Protein AF-A0AAV0PRS9-F1 (afdb_monomer)

Foldseek 3Di:
DQQLLVPDPPGDDAFADADDDDDPVVCVVVVPDDDDPVHHHDDPVCVVVDLDDPDDPVCVVVVDDQDFCACVVPCLQVDPPDDADDHSRAQDGDCDVVPDDRDPSSVVRNSSSSNRVNVVSVVVVVD

Secondary structure (DSSP, 8-state):
--HHHHTSTT------BPPP-S-HHHHHHTTPPPPPTTSPB--GGGGGS-S--SS-GGGGGGTPPP---TTTTGGGGG--SS----BTTB-----TTTTPPPPHHHHHHHHHHHHHHHHHHHHHTT-

InterPro domains:
  IPR029039 Flavoprotein-like superfamily [G3DSA:3.40.50.360] (1-54)
  IPR029039 Flavoprotein-like superfamily [G3DSA:3.40.50.360] (55-125)
  IPR029039 Flavoprotein-like superfamily [SSF52218] (6-124)

Mean predicted aligned error: 3.73 Å

Sequence (127 aa):
MKTGVDGVEGVEALLYRVPETLASEVLEQMKAPPKDPSIPEITAAELVGADGWTAITQLAHHGMLFVPVGYTFGAGMFKMDSIRGGSPYGAGVFAGDGSRQPSETELALAEHQGKYMATIVKRLAHA

pLDDT: mean 92.92, std 5.8, range [50.5, 97.94]

Solvent-accessible surface area (backbone atoms only — not comparable to full-atom values): 8159 Å² total; per-residue (Å²): 142,54,67,19,28,62,70,35,89,98,50,87,76,83,75,67,38,72,75,83,85,72,55,68,72,57,39,59,75,69,64,57,77,85,78,68,83,88,47,49,74,55,55,82,79,60,62,74,78,55,98,73,74,98,63,72,74,71,45,41,82,75,73,45,87,79,79,55,42,47,70,75,68,48,72,71,74,71,64,78,91,62,95,71,35,53,54,47,72,30,59,34,67,59,44,82,92,69,80,50,68,77,48,71,69,30,51,51,40,40,31,52,36,32,32,52,45,44,56,51,46,59,63,58,76,75,110

Structure (mmCIF, N/CA/C/O backbone):
data_AF-A0AAV0PRS9-F1
#
_entry.id   AF-A0AAV0PRS9-F1
#
loop_
_atom_site.group_PDB
_atom_site.id
_atom_site.type_symbol
_atom_site.label_atom_id
_atom_site.label_alt_id
_atom_site.label_comp_id
_atom_site.label_asym_id
_atom_site.label_entity_id
_atom_site.label_seq_id
_atom_site.pdbx_PDB_ins_code
_atom_site.Cartn_x
_atom_site.Cartn_y
_atom_site.Cartn_z
_atom_site.occupancy
_atom_site.B_iso_or_equiv
_atom_site.auth_seq_id
_atom_site.auth_comp_id
_atom_site.auth_asym_id
_atom_site.auth_atom_id
_atom_site.pdbx_PDB_model_num
ATOM 1 N N . MET A 1 1 ? -5.481 8.220 -6.622 1.00 69.19 1 MET A N 1
ATOM 2 C CA . MET A 1 1 ? -5.029 7.296 -5.554 1.00 69.19 1 MET A CA 1
ATOM 3 C C . MET A 1 1 ? -5.429 5.829 -5.773 1.00 69.19 1 MET A C 1
ATOM 5 O O . MET A 1 1 ? -4.863 4.987 -5.098 1.00 69.19 1 MET A O 1
ATOM 9 N N . LYS A 1 2 ? -6.313 5.484 -6.728 1.00 88.25 2 LYS A N 1
ATOM 10 C CA . LYS A 1 2 ? -6.761 4.094 -6.974 1.00 88.25 2 LYS A CA 1
ATOM 11 C C . LYS A 1 2 ? -6.558 3.607 -8.421 1.00 88.25 2 LYS A C 1
ATOM 13 O O . LYS A 1 2 ? -7.019 2.534 -8.787 1.00 88.25 2 LYS A O 1
ATOM 18 N N . THR A 1 3 ? -5.829 4.383 -9.227 1.00 93.12 3 THR A N 1
ATOM 19 C CA . THR A 1 3 ? -5.746 4.268 -10.694 1.00 93.12 3 THR A CA 1
ATOM 20 C C . THR A 1 3 ? -5.466 2.850 -11.196 1.00 93.12 3 THR A C 1
ATOM 22 O O . THR A 1 3 ? -6.094 2.407 -12.150 1.00 93.12 3 THR A O 1
ATOM 25 N N . GLY A 1 4 ? -4.570 2.113 -10.532 1.00 94.75 4 GLY A N 1
ATOM 26 C CA . GLY A 1 4 ? -4.225 0.751 -10.937 1.00 94.75 4 GLY A CA 1
ATOM 27 C C . GLY A 1 4 ? -5.399 -0.224 -10.842 1.00 94.75 4 GLY A C 1
ATOM 28 O O . GLY A 1 4 ? -5.657 -0.967 -11.786 1.00 94.75 4 GLY A O 1
ATOM 29 N N . VAL A 1 5 ? -6.119 -0.207 -9.716 1.00 95.75 5 VAL A N 1
ATOM 30 C CA . VAL A 1 5 ? -7.264 -1.102 -9.485 1.00 95.75 5 VAL A CA 1
ATOM 31 C C . VAL A 1 5 ? -8.471 -0.655 -10.302 1.00 95.75 5 VAL A C 1
ATOM 33 O O . VAL A 1 5 ? -9.068 -1.484 -10.981 1.00 95.75 5 VAL A O 1
ATOM 36 N N . ASP A 1 6 ? -8.765 0.650 -10.314 1.00 95.06 6 ASP A N 1
ATOM 37 C CA . ASP A 1 6 ? -9.879 1.229 -11.084 1.00 95.06 6 ASP A CA 1
ATOM 38 C C . ASP A 1 6 ? -9.731 0.977 -12.602 1.00 95.06 6 ASP A C 1
ATOM 40 O O . ASP A 1 6 ? -10.703 1.033 -13.351 1.00 95.06 6 ASP A O 1
ATOM 44 N N . GLY A 1 7 ? -8.516 0.669 -13.073 1.00 94.69 7 GLY A N 1
ATOM 45 C CA . GLY A 1 7 ? -8.238 0.268 -14.452 1.00 94.69 7 GLY A CA 1
ATOM 46 C C . GLY A 1 7 ? -8.620 -1.178 -14.804 1.00 94.69 7 GLY A C 1
ATOM 47 O O . GLY A 1 7 ? -8.386 -1.597 -15.942 1.00 94.69 7 GLY A O 1
ATOM 48 N N . VAL A 1 8 ? -9.158 -1.963 -13.863 1.00 96.56 8 VAL A N 1
ATOM 49 C CA . VAL A 1 8 ? -9.626 -3.338 -14.089 1.00 96.56 8 VAL A CA 1
ATOM 50 C C . VAL A 1 8 ? -11.150 -3.378 -14.045 1.00 96.56 8 VAL A C 1
ATOM 52 O O . VAL A 1 8 ? -11.768 -3.229 -12.999 1.00 96.56 8 VAL A O 1
ATOM 55 N N . GLU A 1 9 ? -11.766 -3.634 -15.199 1.00 95.19 9 GLU A N 1
ATOM 56 C CA . GLU A 1 9 ? -13.221 -3.728 -15.325 1.00 95.19 9 GLU A CA 1
ATOM 57 C C . GLU A 1 9 ? -13.815 -4.775 -14.370 1.00 95.19 9 GLU A C 1
ATOM 59 O O . GLU A 1 9 ? -13.328 -5.908 -14.298 1.00 95.19 9 GLU A O 1
ATOM 64 N N . GLY A 1 10 ? -14.905 -4.421 -13.688 1.00 93.25 10 GLY A N 1
ATOM 65 C CA . GLY A 1 10 ? -15.612 -5.312 -12.766 1.00 93.25 10 GLY A CA 1
ATOM 66 C C . GLY A 1 10 ? -14.934 -5.485 -11.405 1.00 93.25 10 GLY A C 1
ATOM 67 O O . GLY A 1 10 ? -15.330 -6.376 -10.663 1.00 93.25 10 GLY A O 1
ATOM 68 N N . VAL A 1 11 ? -13.928 -4.666 -11.081 1.00 95.50 11 VAL A N 1
ATOM 69 C CA . VAL A 1 11 ? -13.324 -4.588 -9.746 1.00 95.50 11 VAL A CA 1
ATOM 70 C C . VAL A 1 11 ? -13.532 -3.183 -9.197 1.00 95.50 11 VAL A C 1
ATOM 72 O O . VAL A 1 11 ? -13.268 -2.198 -9.882 1.00 95.50 11 VAL A O 1
ATOM 75 N N . GLU A 1 12 ? -13.988 -3.089 -7.953 1.00 94.06 12 GLU A N 1
ATOM 76 C CA . GLU A 1 12 ? -14.142 -1.825 -7.241 1.00 94.06 12 GLU A CA 1
ATOM 77 C C . GLU A 1 12 ? -13.044 -1.684 -6.183 1.00 94.06 12 GLU A C 1
ATOM 79 O O . GLU A 1 12 ? -12.821 -2.586 -5.376 1.00 94.06 12 GLU A O 1
ATOM 84 N N . ALA A 1 13 ? -12.357 -0.538 -6.166 1.00 94.12 13 ALA A N 1
ATOM 85 C CA . ALA A 1 13 ? -11.483 -0.169 -5.061 1.00 94.12 13 ALA A CA 1
ATOM 86 C C . ALA A 1 13 ? -12.171 0.827 -4.132 1.00 94.12 13 ALA A C 1
ATOM 88 O O . ALA A 1 13 ? -12.600 1.904 -4.559 1.00 94.12 13 ALA A O 1
ATOM 89 N N . LEU A 1 14 ? -12.143 0.531 -2.837 1.00 94.25 14 LEU A N 1
ATOM 90 C CA . LEU A 1 14 ? -12.517 1.457 -1.776 1.00 94.25 14 LEU A CA 1
ATOM 91 C C . LEU A 1 14 ? -11.265 1.875 -1.003 1.00 94.25 14 LEU A C 1
ATOM 93 O O . LEU A 1 14 ? -10.359 1.072 -0.783 1.00 94.25 14 LEU A O 1
ATOM 97 N N . LEU A 1 15 ? -11.199 3.150 -0.620 1.00 94.38 15 LEU A N 1
ATOM 98 C CA . LEU A 1 15 ? -10.108 3.682 0.190 1.00 94.38 15 LEU A CA 1
ATOM 99 C C . LEU A 1 15 ? -10.654 4.031 1.567 1.00 94.38 15 LEU A C 1
ATOM 101 O O . LEU A 1 15 ? -11.576 4.834 1.680 1.00 94.38 15 LEU A O 1
ATOM 105 N N . TYR A 1 16 ? -10.043 3.446 2.588 1.00 95.31 16 TYR A N 1
ATOM 106 C CA . TYR A 1 16 ? -10.369 3.680 3.985 1.00 95.31 16 TYR A CA 1
ATOM 107 C C . TYR A 1 16 ? -9.111 4.031 4.774 1.00 95.31 16 TYR A C 1
ATOM 109 O O . TYR A 1 16 ? -7.995 3.682 4.380 1.00 95.31 16 TYR A O 1
ATOM 117 N N . ARG A 1 17 ? -9.300 4.684 5.920 1.00 95.00 17 ARG A N 1
ATOM 118 C CA . ARG A 1 17 ? -8.255 4.910 6.923 1.00 95.00 17 ARG A CA 1
ATOM 119 C C . ARG A 1 17 ? -8.563 4.126 8.197 1.00 95.00 17 ARG A C 1
ATOM 121 O O . ARG A 1 17 ? -9.714 3.828 8.489 1.00 95.00 17 ARG A O 1
ATOM 128 N N . VAL A 1 18 ? -7.536 3.805 8.970 1.00 93.69 18 VAL A N 1
ATOM 129 C CA . VAL A 1 18 ? -7.711 3.200 10.299 1.00 93.69 18 VAL A CA 1
ATOM 130 C C . VAL A 1 18 ? -7.957 4.320 11.321 1.00 93.69 18 VAL A C 1
ATOM 132 O O . VAL A 1 18 ? -7.372 5.398 11.161 1.00 93.69 18 VAL A O 1
ATOM 135 N N . PRO A 1 19 ? -8.795 4.099 12.351 1.00 93.75 19 PRO A N 1
ATOM 136 C CA . PRO A 1 19 ? -8.956 5.045 13.447 1.00 93.75 19 PRO A CA 1
ATOM 137 C C . PRO A 1 19 ? -7.616 5.409 14.088 1.00 93.75 19 PRO A C 1
ATOM 139 O O . PRO A 1 19 ? -6.762 4.552 14.322 1.00 93.75 19 PRO A O 1
ATOM 142 N N . GLU A 1 20 ? -7.437 6.694 14.376 1.00 95.06 20 GLU A N 1
ATOM 143 C CA . GLU A 1 20 ? -6.265 7.179 15.099 1.00 95.06 20 GLU A CA 1
ATOM 144 C C . GLU A 1 20 ? -6.295 6.717 16.557 1.00 95.06 20 GLU A C 1
ATOM 146 O O . GLU A 1 20 ? -7.334 6.782 17.214 1.00 95.06 20 GLU A O 1
ATOM 151 N N . THR A 1 21 ? -5.143 6.301 17.074 1.00 95.88 21 THR A N 1
ATOM 152 C CA . THR A 1 21 ? -5.002 5.841 18.460 1.00 95.88 21 THR A CA 1
ATOM 153 C C . THR A 1 21 ? -4.182 6.797 19.321 1.00 95.88 21 THR A C 1
ATOM 155 O O . THR A 1 21 ? -4.264 6.726 20.548 1.00 95.88 21 THR A O 1
ATOM 158 N N . LEU A 1 22 ? -3.395 7.690 18.715 1.00 97.12 22 LEU A N 1
ATOM 159 C CA . LEU A 1 22 ? -2.622 8.706 19.420 1.00 97.12 22 LEU A CA 1
ATOM 160 C C . LEU A 1 22 ? -3.467 9.951 19.711 1.00 97.12 22 LEU A C 1
ATOM 162 O O . LEU A 1 22 ? -4.269 10.397 18.891 1.00 97.12 22 LEU A O 1
ATOM 166 N N . ALA A 1 23 ? -3.246 10.553 20.881 1.00 97.25 23 ALA A N 1
ATOM 167 C CA . ALA A 1 23 ? -3.870 11.821 21.243 1.00 97.25 23 ALA A CA 1
ATOM 168 C C . ALA A 1 23 ? -3.412 12.959 20.309 1.00 97.25 23 ALA A C 1
ATOM 170 O O . ALA A 1 23 ? -2.287 12.949 19.804 1.00 97.25 23 ALA A O 1
ATOM 171 N N . SER A 1 24 ? -4.261 13.973 20.114 1.00 95.31 24 SER A N 1
ATOM 172 C CA . SER A 1 24 ? -3.974 15.104 19.215 1.00 95.31 24 SER A CA 1
ATOM 173 C C . SER A 1 24 ? -2.686 15.844 19.582 1.00 95.31 24 SER A C 1
ATOM 175 O O . SER A 1 24 ? -1.892 16.158 18.702 1.00 95.31 24 SER A O 1
ATOM 177 N N . GLU A 1 25 ? -2.430 16.033 20.876 1.00 97.25 25 GLU A N 1
ATOM 178 C CA . GLU A 1 25 ? -1.197 16.640 21.392 1.00 97.25 25 GLU A CA 1
ATOM 179 C C . GLU A 1 25 ? 0.069 15.865 20.986 1.00 97.25 25 GLU A C 1
ATOM 181 O O . GLU A 1 25 ? 1.091 16.466 20.657 1.00 97.25 25 GLU A O 1
ATOM 186 N N . VAL A 1 26 ? 0.002 14.530 20.938 1.00 97.94 26 VAL A N 1
ATOM 187 C CA . VAL A 1 26 ? 1.124 13.683 20.508 1.00 97.94 26 VAL A CA 1
ATOM 188 C C . VAL A 1 26 ? 1.354 13.841 19.006 1.00 97.94 26 VAL A C 1
ATOM 190 O O . VAL A 1 26 ? 2.494 13.981 18.567 1.00 97.94 26 VAL A O 1
ATOM 193 N N . LEU A 1 27 ? 0.285 13.879 18.209 1.00 96.88 27 LEU A N 1
ATOM 194 C CA . LEU A 1 27 ? 0.378 14.080 16.760 1.00 96.88 27 LEU A CA 1
ATOM 195 C C . LEU A 1 27 ? 0.972 15.444 16.399 1.00 96.88 27 LEU A C 1
ATOM 197 O O . LEU A 1 27 ? 1.793 15.533 15.484 1.00 96.88 27 LEU A O 1
ATOM 201 N N . GLU A 1 28 ? 0.596 16.488 17.135 1.00 96.19 28 GLU A N 1
ATOM 202 C CA . GLU A 1 28 ? 1.168 17.827 16.991 1.00 96.19 28 GLU A CA 1
ATOM 203 C C . GLU A 1 28 ? 2.671 17.825 17.293 1.00 96.19 28 GLU A C 1
ATOM 205 O O . GLU A 1 28 ? 3.460 18.338 16.496 1.00 96.19 28 GLU A O 1
ATOM 210 N N . GLN A 1 29 ? 3.091 17.181 18.388 1.00 97.25 29 GLN A N 1
ATOM 211 C CA . GLN A 1 29 ? 4.512 17.033 18.732 1.00 97.25 29 GLN A CA 1
ATOM 212 C C . GLN A 1 29 ? 5.291 16.257 17.662 1.00 97.25 29 GLN A C 1
ATOM 214 O O . GLN A 1 29 ? 6.420 16.623 17.328 1.00 97.25 29 GLN A O 1
ATOM 219 N N . MET A 1 30 ? 4.679 15.222 17.084 1.00 95.88 30 MET A N 1
ATOM 220 C CA . MET A 1 30 ? 5.242 14.446 15.975 1.00 95.88 30 MET A CA 1
ATOM 221 C C . MET A 1 30 ? 5.266 15.214 14.649 1.00 95.88 30 MET A C 1
ATOM 223 O O . MET A 1 30 ? 5.890 14.746 13.696 1.00 95.88 30 MET A O 1
ATOM 227 N N . LYS A 1 31 ? 4.597 16.373 14.570 1.00 94.44 31 LYS A N 1
ATOM 228 C CA . LYS A 1 31 ? 4.355 17.115 13.324 1.00 94.44 31 LYS A CA 1
ATOM 229 C C . LYS A 1 31 ? 3.688 16.231 12.266 1.00 94.44 31 LYS A C 1
ATOM 231 O O . LYS A 1 31 ? 4.021 16.304 11.083 1.00 94.44 31 LYS A O 1
ATOM 236 N N . ALA A 1 32 ? 2.773 15.365 12.704 1.00 94.25 32 ALA A N 1
ATOM 237 C CA . ALA A 1 32 ? 2.046 14.483 11.810 1.00 94.25 32 ALA A CA 1
ATOM 238 C C . ALA A 1 32 ? 1.190 15.322 10.841 1.00 94.25 32 ALA A C 1
ATOM 240 O O . ALA A 1 32 ? 0.526 16.269 11.274 1.00 94.25 32 ALA A O 1
ATOM 241 N N . PRO A 1 33 ? 1.186 15.004 9.536 1.00 92.94 33 PRO A N 1
ATOM 242 C CA . PRO A 1 33 ? 0.344 15.710 8.583 1.00 92.94 33 PRO A CA 1
ATOM 243 C C . PRO A 1 33 ? -1.144 15.523 8.924 1.00 92.94 33 PRO A C 1
ATOM 245 O O . PRO A 1 33 ? -1.532 14.483 9.472 1.00 92.94 33 PRO A O 1
ATOM 248 N N . PRO A 1 34 ? -2.002 16.505 8.592 1.00 92.94 34 PRO A N 1
ATOM 249 C CA . PRO A 1 34 ? -3.434 16.379 8.811 1.00 92.94 34 PRO A CA 1
ATOM 250 C C . PRO A 1 34 ? -3.995 15.209 7.998 1.00 92.94 34 PRO A C 1
ATOM 252 O O . PRO A 1 34 ? -3.608 14.979 6.851 1.00 92.94 34 PRO A O 1
ATOM 255 N N . LYS A 1 35 ? -4.934 14.472 8.595 1.00 93.31 35 LYS A N 1
ATOM 256 C CA . LYS A 1 35 ? -5.638 13.385 7.910 1.00 93.31 35 LYS A CA 1
ATOM 257 C C . LYS A 1 35 ? -6.650 13.962 6.931 1.00 93.31 35 LYS A C 1
ATOM 259 O O . LYS A 1 35 ? -7.321 14.940 7.249 1.00 93.31 35 LYS A O 1
ATOM 264 N N . ASP A 1 36 ? -6.817 13.305 5.792 1.00 93.94 36 ASP A N 1
ATOM 265 C CA . ASP A 1 36 ? -7.882 13.636 4.850 1.00 93.94 36 ASP A CA 1
ATOM 266 C C . ASP A 1 36 ? -9.247 13.203 5.433 1.00 93.94 36 ASP A C 1
ATOM 268 O O . ASP A 1 36 ? -9.448 12.006 5.679 1.00 93.94 36 ASP A O 1
ATOM 272 N N . PRO A 1 37 ? -10.179 14.135 5.716 1.00 92.75 37 PRO A N 1
ATOM 273 C CA . PRO A 1 37 ? -11.495 13.809 6.264 1.00 92.75 37 PRO A CA 1
ATOM 274 C C . PRO A 1 37 ? -12.454 13.210 5.227 1.00 92.75 37 PRO A C 1
ATOM 276 O O . PRO A 1 37 ? -13.495 12.692 5.617 1.00 92.75 37 PRO A O 1
ATOM 279 N N . SER A 1 38 ? -12.131 13.275 3.931 1.00 95.12 38 SER A N 1
ATOM 280 C CA . SER A 1 38 ? -12.950 12.667 2.875 1.00 95.12 38 SER A CA 1
ATOM 281 C C . SER A 1 38 ? -12.805 11.144 2.806 1.00 95.12 38 SER A C 1
ATOM 283 O O . SER A 1 38 ? -13.661 10.475 2.229 1.00 95.12 38 SER A O 1
ATOM 285 N N . ILE A 1 39 ? -11.751 10.591 3.418 1.00 96.00 39 ILE A N 1
ATOM 286 C CA . ILE A 1 39 ? -11.507 9.150 3.491 1.00 96.00 39 ILE A CA 1
ATOM 287 C C . ILE A 1 39 ? -12.172 8.596 4.764 1.00 96.00 39 ILE A C 1
ATOM 289 O O . ILE A 1 39 ? -11.756 8.970 5.867 1.00 96.00 39 ILE A O 1
ATOM 293 N N . PRO A 1 40 ? -13.173 7.704 4.643 1.00 96.38 40 PRO A N 1
ATOM 294 C CA . PRO A 1 40 ? -13.868 7.134 5.793 1.00 96.38 40 PRO A CA 1
ATOM 295 C C . PRO A 1 40 ? -12.966 6.223 6.632 1.00 96.38 40 PRO A C 1
ATOM 297 O O . PRO A 1 40 ? -12.003 5.630 6.138 1.00 96.38 40 PRO A O 1
ATOM 300 N N . GLU A 1 41 ? -13.298 6.097 7.915 1.00 96.38 41 GLU A N 1
ATOM 301 C CA . GLU A 1 41 ? -12.665 5.124 8.807 1.00 96.38 41 GLU A CA 1
ATOM 302 C C . GLU A 1 41 ? -13.251 3.730 8.605 1.00 96.38 41 GLU A C 1
ATOM 304 O O . GLU A 1 41 ? -14.447 3.596 8.367 1.00 96.38 41 GLU A O 1
ATOM 309 N N . ILE A 1 42 ? -12.401 2.708 8.703 1.00 95.62 42 ILE A N 1
ATOM 310 C CA . ILE A 1 42 ? -12.804 1.301 8.662 1.00 95.62 42 ILE A CA 1
ATOM 311 C C . ILE A 1 42 ? -12.664 0.653 10.037 1.00 95.62 42 ILE A C 1
ATOM 313 O O . ILE A 1 42 ? -11.703 0.892 10.772 1.00 95.62 42 ILE A O 1
ATOM 317 N N . THR A 1 43 ? -13.607 -0.217 10.365 1.00 94.12 43 THR A N 1
ATOM 318 C CA . THR A 1 43 ? -13.580 -1.089 11.538 1.00 94.12 43 THR A CA 1
ATOM 319 C C . THR A 1 43 ? -13.143 -2.502 11.158 1.00 94.12 43 THR A C 1
ATOM 321 O O . THR A 1 43 ? -13.284 -2.942 10.019 1.00 94.12 43 THR A O 1
ATOM 324 N N . ALA A 1 44 ? -12.653 -3.273 12.131 1.00 90.75 44 ALA A N 1
ATOM 325 C CA . ALA A 1 44 ? -12.263 -4.664 11.888 1.00 90.75 44 ALA A CA 1
ATOM 326 C C . ALA A 1 44 ? -13.420 -5.533 11.352 1.00 90.75 44 ALA A C 1
ATOM 328 O O . ALA A 1 44 ? -13.180 -6.467 10.594 1.00 90.75 44 ALA A O 1
ATOM 329 N N . ALA A 1 45 ? -14.668 -5.220 11.719 1.00 93.25 45 ALA A N 1
ATOM 330 C CA . ALA A 1 45 ? -15.845 -5.951 11.256 1.00 93.25 45 ALA A CA 1
ATOM 331 C C . ALA A 1 45 ? -16.118 -5.740 9.759 1.00 93.25 45 ALA A C 1
ATOM 333 O O . ALA A 1 45 ? -16.598 -6.651 9.096 1.00 93.25 45 ALA A O 1
ATOM 334 N N . GLU A 1 46 ? -15.779 -4.574 9.211 1.00 93.50 46 GLU A N 1
ATOM 335 C CA . GLU A 1 46 ? -15.965 -4.264 7.788 1.00 93.50 46 GLU A CA 1
ATOM 336 C C . GLU A 1 46 ? -14.918 -4.952 6.898 1.00 93.50 46 GLU A C 1
ATOM 338 O O . GLU A 1 46 ? -15.132 -5.091 5.694 1.00 93.50 46 GLU A O 1
ATOM 343 N N . LEU A 1 47 ? -13.829 -5.477 7.482 1.00 90.38 47 LEU A N 1
ATOM 344 C CA . LEU A 1 47 ? -12.799 -6.225 6.750 1.00 90.38 47 LEU A CA 1
ATOM 345 C C . LEU A 1 47 ? -13.302 -7.540 6.135 1.00 90.38 47 LEU A C 1
ATOM 347 O O . LEU A 1 47 ? -12.604 -8.160 5.340 1.00 90.38 47 LEU A O 1
ATOM 351 N N . VAL A 1 48 ? -14.495 -8.007 6.495 1.00 90.56 48 VAL A N 1
ATOM 352 C CA . VAL A 1 48 ? -15.076 -9.210 5.878 1.00 90.56 48 VAL A CA 1
ATOM 353 C C . VAL A 1 48 ? -15.773 -8.908 4.551 1.00 90.56 48 VAL A C 1
ATOM 355 O O . VAL A 1 48 ? -16.118 -9.834 3.827 1.00 90.56 48 VAL A O 1
ATOM 358 N N . GLY A 1 49 ? -16.011 -7.628 4.243 1.00 91.38 49 GLY A N 1
ATOM 359 C CA . GLY A 1 49 ? -16.772 -7.203 3.068 1.00 91.38 49 GLY A CA 1
ATOM 360 C C . GLY A 1 49 ? -15.965 -7.103 1.773 1.00 91.38 49 GLY A C 1
ATOM 361 O O . GLY A 1 49 ? -16.558 -6.807 0.742 1.00 91.38 49 GLY A O 1
ATOM 362 N N . ALA A 1 50 ? -14.644 -7.316 1.806 1.00 93.12 50 ALA A N 1
ATOM 363 C CA . ALA A 1 50 ? -13.797 -7.243 0.616 1.00 93.12 50 ALA A CA 1
ATOM 364 C C . ALA A 1 50 ? -13.100 -8.574 0.317 1.00 93.12 50 ALA A C 1
ATOM 366 O O . ALA A 1 50 ? -12.622 -9.261 1.220 1.00 93.12 50 ALA A O 1
ATOM 367 N N . ASP A 1 51 ? -12.949 -8.868 -0.974 1.00 92.94 51 ASP A N 1
ATOM 368 C CA . ASP A 1 51 ? -12.283 -10.078 -1.471 1.00 92.94 51 ASP A CA 1
ATOM 369 C C . ASP A 1 51 ? -10.746 -9.978 -1.451 1.00 92.94 51 ASP A C 1
ATOM 371 O O . ASP A 1 51 ? -10.037 -10.973 -1.616 1.00 92.94 51 ASP A O 1
ATOM 375 N N . GLY A 1 52 ? -10.198 -8.773 -1.270 1.00 92.19 52 GLY A N 1
ATOM 376 C CA . GLY A 1 52 ? -8.759 -8.537 -1.268 1.00 92.19 52 GLY A CA 1
ATOM 377 C C . GLY A 1 52 ? -8.359 -7.223 -0.602 1.00 92.19 52 GLY A C 1
ATOM 378 O O . GLY A 1 52 ? -9.107 -6.249 -0.609 1.00 92.19 52 GLY A O 1
ATOM 379 N N . TRP A 1 53 ? -7.138 -7.197 -0.062 1.00 92.50 53 TRP A N 1
ATOM 380 C CA . TRP A 1 53 ? -6.596 -6.072 0.705 1.00 92.50 53 TRP A CA 1
ATOM 381 C C . TRP A 1 53 ? -5.230 -5.637 0.165 1.00 92.50 53 TRP A C 1
ATOM 383 O O . TRP A 1 53 ? -4.326 -6.458 0.014 1.00 92.50 53 TRP A O 1
ATOM 393 N N . THR A 1 54 ? -5.073 -4.346 -0.145 1.00 90.19 54 THR A N 1
ATOM 394 C CA . THR A 1 54 ? -3.792 -3.743 -0.581 1.00 90.19 54 THR A CA 1
ATOM 395 C C . THR A 1 54 ? -2.919 -3.294 0.594 1.00 90.19 54 THR A C 1
ATOM 397 O O . THR A 1 54 ? -1.725 -3.049 0.428 1.00 90.19 54 THR A O 1
ATOM 400 N N . ALA A 1 55 ? -3.511 -3.211 1.785 1.00 83.38 55 ALA A N 1
ATOM 401 C CA . ALA A 1 55 ? -2.852 -3.028 3.070 1.00 83.38 55 ALA A CA 1
ATOM 402 C C . ALA A 1 55 ? -3.050 -4.297 3.922 1.00 83.38 55 ALA A C 1
ATOM 404 O O . ALA A 1 55 ? -3.814 -5.180 3.552 1.00 83.38 55 ALA A O 1
ATOM 405 N N . ILE A 1 56 ? -2.405 -4.385 5.088 1.00 81.00 56 ILE A N 1
ATOM 406 C CA . ILE A 1 56 ? -2.553 -5.519 6.026 1.00 81.00 56 ILE A CA 1
ATOM 407 C C . ILE A 1 56 ? -1.918 -6.837 5.527 1.00 81.00 56 ILE A C 1
ATOM 409 O O . ILE A 1 56 ? -2.485 -7.927 5.615 1.00 81.00 56 ILE A O 1
ATOM 413 N N . THR A 1 57 ? -0.680 -6.771 5.038 1.00 82.25 57 THR A N 1
ATOM 414 C CA . THR A 1 57 ? 0.067 -7.958 4.577 1.00 82.25 57 THR A CA 1
ATOM 415 C C . THR A 1 57 ? 0.292 -9.012 5.669 1.00 82.25 57 THR A C 1
ATOM 417 O O . THR A 1 57 ? 0.570 -10.168 5.362 1.00 82.25 57 THR A O 1
ATOM 420 N N . GLN A 1 58 ? 0.128 -8.652 6.943 1.00 86.81 58 GLN A N 1
ATOM 421 C CA . GLN A 1 58 ? 0.281 -9.544 8.092 1.00 86.81 58 GLN A CA 1
ATOM 422 C C . GLN A 1 58 ? -0.763 -10.674 8.102 1.00 86.81 58 GLN A C 1
ATOM 424 O O . GLN A 1 58 ? -0.520 -11.729 8.691 1.00 86.81 58 GLN A O 1
ATOM 429 N N . LEU A 1 59 ? -1.903 -10.506 7.422 1.00 89.69 59 LEU A N 1
ATOM 430 C CA . LEU A 1 59 ? -2.904 -11.570 7.289 1.00 89.69 59 LEU A CA 1
ATOM 431 C C . LEU A 1 59 ? -2.428 -12.733 6.409 1.00 89.69 59 LEU A C 1
ATOM 433 O O . LEU A 1 59 ? -2.977 -13.829 6.508 1.00 89.69 59 LEU A O 1
ATOM 437 N N . ALA A 1 60 ? -1.352 -12.557 5.633 1.00 90.50 60 ALA A N 1
ATOM 438 C CA . ALA A 1 60 ? -0.700 -13.670 4.945 1.00 90.50 60 ALA A CA 1
ATOM 439 C C . ALA A 1 60 ? -0.232 -14.761 5.930 1.00 90.50 60 ALA A C 1
ATOM 441 O O . ALA A 1 60 ? -0.307 -15.948 5.624 1.00 90.50 60 ALA A O 1
ATOM 442 N N . HIS A 1 61 ? 0.163 -14.387 7.156 1.00 92.00 61 HIS A N 1
ATOM 443 C CA . HIS A 1 61 ?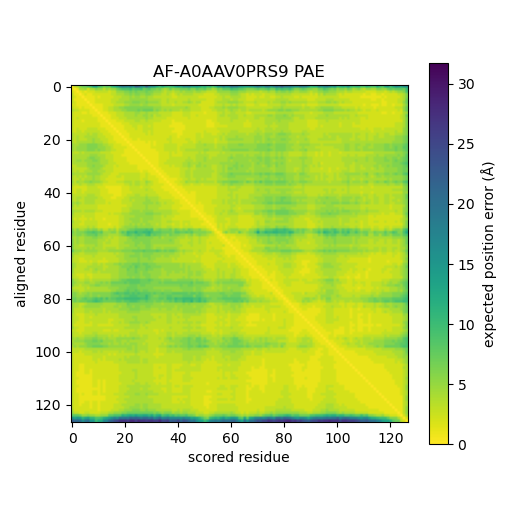 0.507 -15.347 8.214 1.00 92.00 61 HIS A CA 1
ATOM 444 C C . HIS A 1 61 ? -0.700 -16.133 8.747 1.00 92.00 61 HIS A C 1
ATOM 446 O O . HIS A 1 61 ? -0.523 -17.176 9.368 1.00 92.00 61 HIS A O 1
ATOM 452 N N . HIS A 1 62 ? -1.915 -15.651 8.487 1.00 91.12 62 HIS A N 1
ATOM 453 C CA . HIS A 1 62 ? -3.175 -16.286 8.868 1.00 91.12 62 HIS A CA 1
ATOM 454 C C . HIS A 1 62 ? -3.803 -17.072 7.704 1.00 91.12 62 HIS A C 1
ATOM 456 O O . HIS A 1 62 ? -4.964 -17.463 7.782 1.00 91.12 62 HIS A O 1
ATOM 462 N N . GLY A 1 63 ? -3.048 -17.318 6.626 1.00 90.44 63 GLY A N 1
ATOM 463 C CA . GLY A 1 63 ? -3.484 -18.145 5.499 1.00 90.44 63 GLY A CA 1
ATOM 464 C C . GLY A 1 63 ? -4.120 -17.379 4.338 1.00 90.44 63 GLY A C 1
ATOM 465 O O . GLY A 1 63 ? -4.564 -18.012 3.382 1.00 90.44 63 GLY A O 1
ATOM 466 N N . MET A 1 64 ? -4.141 -16.040 4.368 1.00 91.38 64 MET A N 1
ATOM 467 C CA . MET A 1 64 ? -4.535 -15.264 3.190 1.00 91.38 64 MET A CA 1
ATOM 468 C C . MET A 1 64 ? -3.499 -15.391 2.072 1.00 91.38 64 MET A C 1
ATOM 470 O O . MET A 1 64 ? -2.290 -15.382 2.311 1.00 91.38 64 MET A O 1
ATOM 474 N N . LEU A 1 65 ? -3.976 -15.463 0.829 1.00 92.31 65 LEU A N 1
ATOM 475 C CA . LEU A 1 65 ? -3.104 -15.510 -0.336 1.00 92.31 65 LEU A CA 1
ATOM 476 C C . LEU A 1 65 ? -2.381 -14.168 -0.518 1.00 92.31 65 LEU A C 1
ATOM 478 O O . LEU A 1 65 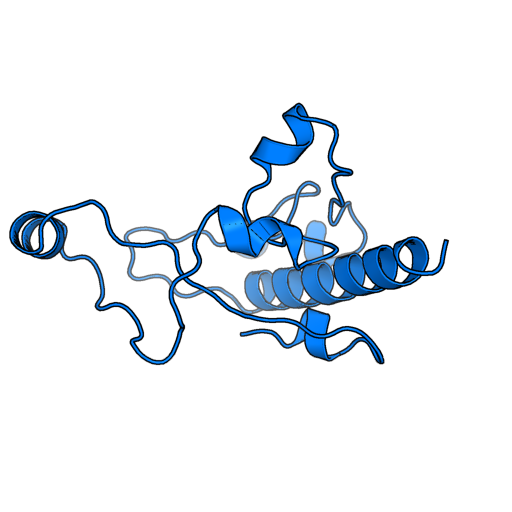? -3.004 -13.118 -0.662 1.00 92.31 65 LEU A O 1
ATOM 482 N N . PHE A 1 66 ? -1.051 -14.216 -0.546 1.00 93.44 66 PHE A N 1
ATOM 483 C CA . PHE A 1 66 ? -0.219 -13.051 -0.816 1.00 93.44 66 PHE A CA 1
ATOM 484 C C . PHE A 1 66 ? 0.027 -12.901 -2.323 1.00 93.44 66 PHE A C 1
ATOM 486 O O . PHE A 1 66 ? 0.543 -13.820 -2.961 1.00 93.44 66 PHE A O 1
ATOM 493 N N . VAL A 1 67 ? -0.308 -11.735 -2.885 1.00 94.06 67 VAL A N 1
ATOM 494 C CA . VAL A 1 67 ? -0.082 -11.404 -4.302 1.00 94.06 67 VAL A CA 1
ATOM 495 C C . VAL A 1 67 ? 1.089 -10.419 -4.432 1.00 94.06 67 VAL A C 1
ATOM 497 O O . VAL A 1 67 ? 0.878 -9.206 -4.363 1.00 94.06 67 VAL A O 1
ATOM 500 N N . PRO A 1 68 ? 2.333 -10.898 -4.622 1.00 93.06 68 PRO A N 1
ATOM 501 C CA . PRO A 1 68 ? 3.476 -10.023 -4.859 1.00 93.06 68 PRO A CA 1
ATOM 502 C C . PRO A 1 68 ? 3.448 -9.434 -6.272 1.00 93.06 68 PRO A C 1
ATOM 504 O O . PRO A 1 68 ? 2.964 -10.064 -7.212 1.00 93.06 68 PRO A O 1
ATOM 507 N N . VAL A 1 69 ? 4.073 -8.268 -6.457 1.00 93.94 69 VAL A N 1
ATOM 508 C CA . VAL A 1 69 ? 4.305 -7.705 -7.802 1.00 93.94 69 VAL A CA 1
ATOM 509 C C . VAL A 1 69 ? 5.319 -8.535 -8.608 1.00 93.94 69 VAL A C 1
ATOM 511 O O . VAL A 1 69 ? 5.288 -8.555 -9.842 1.00 93.94 69 VAL A O 1
ATOM 514 N N . GLY A 1 70 ? 6.218 -9.255 -7.929 1.00 94.31 70 GLY A N 1
ATOM 515 C CA . GLY A 1 70 ? 7.295 -10.017 -8.550 1.00 94.31 70 GLY A CA 1
ATOM 516 C C . GLY A 1 70 ? 8.187 -9.124 -9.415 1.00 94.31 70 GLY A C 1
ATOM 517 O O . GLY A 1 70 ? 8.430 -7.963 -9.099 1.00 94.31 70 GLY A O 1
ATOM 518 N N . TYR A 1 71 ? 8.645 -9.649 -10.550 1.00 95.62 71 TYR A N 1
ATOM 519 C CA . TYR A 1 71 ? 9.390 -8.874 -11.552 1.00 95.62 71 TYR A CA 1
ATOM 520 C C . TYR A 1 71 ? 8.513 -8.426 -12.734 1.00 95.62 71 TYR A C 1
ATOM 522 O O . TYR A 1 71 ? 9.017 -8.100 -13.808 1.00 95.62 71 TYR A O 1
ATOM 530 N N . THR A 1 72 ? 7.187 -8.401 -12.554 1.00 95.94 72 THR A N 1
ATOM 531 C CA . THR A 1 72 ? 6.229 -8.132 -13.643 1.00 95.94 72 THR A CA 1
ATOM 532 C C . THR A 1 72 ? 6.232 -6.678 -14.124 1.00 95.94 72 THR A C 1
ATOM 534 O O . THR A 1 72 ? 5.760 -6.407 -15.222 1.00 95.94 72 THR A O 1
ATOM 537 N N . PHE A 1 73 ? 6.828 -5.756 -13.359 1.00 95.75 73 PHE A N 1
ATOM 538 C CA . PHE A 1 73 ? 7.064 -4.363 -13.768 1.00 95.75 73 PHE A CA 1
ATOM 539 C C . PHE A 1 73 ? 8.291 -4.204 -14.703 1.00 95.75 73 PHE A C 1
ATOM 541 O O . PHE A 1 73 ? 8.729 -3.097 -15.027 1.00 95.75 73 PHE A O 1
ATOM 548 N N . GLY A 1 74 ? 8.862 -5.323 -15.164 1.00 94.25 74 GLY A N 1
ATOM 549 C CA . GLY A 1 74 ? 9.856 -5.371 -16.234 1.00 94.25 74 GLY A CA 1
ATOM 550 C C . GLY A 1 74 ? 11.131 -4.592 -15.916 1.00 94.25 74 GLY A C 1
ATOM 551 O O . GLY A 1 74 ? 11.631 -4.617 -14.792 1.00 94.25 74 GLY A O 1
ATOM 552 N N . ALA A 1 75 ? 11.658 -3.876 -16.915 1.00 92.19 75 ALA A N 1
ATOM 553 C CA . ALA A 1 75 ? 12.887 -3.091 -16.781 1.00 92.19 75 ALA A CA 1
ATOM 554 C C . ALA A 1 75 ? 12.824 -2.056 -15.640 1.00 92.19 75 ALA A C 1
ATOM 556 O O . ALA A 1 75 ? 13.856 -1.735 -15.052 1.00 92.19 75 ALA A O 1
ATOM 557 N N . GLY A 1 76 ? 11.624 -1.581 -15.274 1.00 91.19 76 GLY A N 1
ATOM 558 C CA . GLY A 1 76 ? 11.419 -0.677 -14.141 1.00 91.19 76 GLY A CA 1
ATOM 559 C C . GLY A 1 76 ? 11.887 -1.257 -12.801 1.00 91.19 76 GLY A C 1
ATOM 560 O O . GLY A 1 76 ? 12.334 -0.504 -11.940 1.00 91.19 76 GLY A O 1
ATOM 561 N N . MET A 1 77 ? 11.891 -2.588 -12.646 1.00 93.56 77 MET A N 1
ATOM 562 C CA . MET A 1 77 ? 12.388 -3.264 -11.438 1.00 93.56 77 MET A CA 1
ATOM 563 C C . MET A 1 77 ? 13.906 -3.196 -11.273 1.00 93.56 77 MET A C 1
ATOM 565 O O . MET A 1 77 ? 14.393 -3.372 -10.156 1.00 93.56 77 MET A O 1
ATOM 569 N N . PHE A 1 78 ? 14.646 -2.923 -12.348 1.00 91.94 78 PHE A N 1
ATOM 570 C CA . PHE A 1 78 ? 16.109 -3.006 -12.388 1.00 91.94 78 PHE A CA 1
ATOM 571 C C . PHE A 1 78 ? 16.790 -1.651 -12.611 1.00 91.94 78 PHE A C 1
ATOM 573 O O . PHE A 1 78 ? 18.016 -1.583 -12.649 1.00 91.94 78 PHE A O 1
ATOM 580 N N . LYS A 1 79 ? 16.021 -0.561 -12.748 1.00 90.06 79 LYS A N 1
ATOM 581 C CA . LYS A 1 79 ? 16.581 0.793 -12.843 1.00 90.06 79 LYS A CA 1
ATOM 582 C C . LYS A 1 79 ? 17.284 1.185 -11.541 1.00 90.06 79 LYS A C 1
ATOM 584 O O . LYS A 1 79 ? 16.727 0.972 -10.459 1.00 90.06 79 LYS A O 1
ATOM 589 N N . MET A 1 80 ? 18.470 1.780 -11.686 1.00 90.44 80 MET A N 1
ATOM 590 C CA . MET A 1 80 ? 19.366 2.231 -10.607 1.00 90.44 80 MET A CA 1
ATOM 591 C C . MET A 1 80 ? 19.780 3.706 -10.774 1.00 90.44 80 MET A C 1
ATOM 593 O O . MET A 1 80 ? 20.799 4.140 -10.248 1.00 90.44 80 MET A O 1
ATOM 597 N N . ASP A 1 81 ? 19.014 4.468 -11.552 1.00 90.94 81 ASP A N 1
ATOM 598 C CA . ASP A 1 81 ? 19.237 5.887 -11.851 1.00 90.94 81 ASP A CA 1
ATOM 599 C C . ASP A 1 81 ? 18.888 6.820 -10.680 1.00 90.94 81 ASP A C 1
ATOM 601 O O . ASP A 1 81 ? 19.386 7.940 -10.599 1.00 90.94 81 ASP A O 1
ATOM 605 N N . SER A 1 82 ? 18.032 6.363 -9.767 1.00 89.25 82 SER A N 1
ATOM 606 C CA . SER A 1 82 ? 17.548 7.132 -8.626 1.00 89.25 82 SER A CA 1
ATOM 607 C C . SER A 1 82 ? 17.237 6.237 -7.429 1.00 89.25 82 SER A C 1
ATOM 609 O O . SER A 1 82 ? 16.949 5.045 -7.563 1.00 89.25 82 SER A O 1
ATOM 611 N N . ILE A 1 83 ? 17.270 6.829 -6.234 1.00 92.56 83 ILE A N 1
ATOM 612 C CA . ILE A 1 83 ? 16.774 6.169 -5.026 1.00 92.56 83 ILE A CA 1
ATOM 613 C C . ILE A 1 83 ? 15.257 6.014 -5.151 1.00 92.56 83 ILE A C 1
ATOM 615 O O . ILE A 1 83 ? 14.538 6.990 -5.397 1.00 92.56 83 ILE A O 1
ATOM 619 N N . ARG A 1 84 ? 14.781 4.787 -4.939 1.00 93.31 84 ARG A N 1
ATOM 620 C CA . ARG A 1 84 ? 13.366 4.419 -4.974 1.00 93.31 84 ARG A CA 1
ATOM 621 C C . ARG A 1 84 ? 13.064 3.303 -3.983 1.00 93.31 84 ARG A C 1
ATOM 623 O O . ARG A 1 84 ? 13.928 2.482 -3.677 1.00 93.31 84 ARG A O 1
ATOM 630 N N . GLY A 1 85 ? 11.826 3.270 -3.519 1.00 94.94 85 GLY A N 1
ATOM 631 C CA . GLY A 1 85 ? 11.237 2.153 -2.807 1.00 94.94 85 GLY A CA 1
ATOM 632 C C . GLY A 1 85 ? 10.700 1.072 -3.748 1.00 94.94 85 GLY A C 1
ATOM 633 O O . GLY A 1 85 ? 10.676 1.206 -4.975 1.00 94.94 85 GLY A O 1
ATOM 634 N N . GLY A 1 86 ? 10.251 -0.016 -3.127 1.00 94.19 86 GLY A N 1
ATOM 635 C CA . GLY A 1 86 ? 9.668 -1.166 -3.805 1.00 94.19 86 GLY A CA 1
ATOM 636 C C . GLY A 1 86 ? 10.652 -2.312 -4.032 1.00 94.19 86 GLY A C 1
ATOM 637 O O . GLY A 1 86 ? 11.868 -2.142 -4.102 1.00 94.19 86 GLY A O 1
ATOM 638 N N . SER A 1 87 ? 10.103 -3.515 -4.118 1.00 95.19 87 SER A N 1
ATOM 639 C CA . SER A 1 87 ? 10.832 -4.767 -4.322 1.00 95.19 87 SER A CA 1
ATOM 640 C C . SER A 1 87 ? 9.912 -5.781 -5.009 1.00 95.19 87 SER A C 1
ATOM 642 O O . SER A 1 87 ? 8.729 -5.491 -5.199 1.00 95.19 87 SER A O 1
ATOM 644 N N . PRO A 1 88 ? 10.383 -6.995 -5.340 1.00 95.56 88 PRO A N 1
ATOM 645 C CA . PRO A 1 88 ? 9.496 -8.039 -5.847 1.00 95.56 88 PRO A CA 1
ATOM 646 C C . PRO A 1 88 ? 8.328 -8.383 -4.910 1.00 95.56 88 PRO A C 1
ATOM 648 O O . PRO A 1 88 ? 7.329 -8.929 -5.368 1.00 95.56 88 PRO A O 1
ATOM 651 N N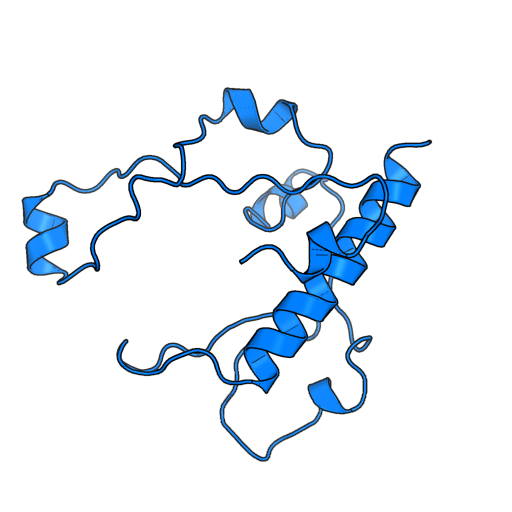 . TYR A 1 89 ? 8.405 -8.041 -3.621 1.00 94.25 89 TYR A N 1
ATOM 652 C CA . TYR A 1 89 ? 7.301 -8.235 -2.680 1.00 94.25 89 TYR A CA 1
ATOM 653 C C . TYR A 1 89 ? 6.174 -7.204 -2.838 1.00 94.25 89 TYR A C 1
ATOM 655 O O . TYR A 1 89 ? 5.046 -7.487 -2.451 1.00 94.25 89 TYR A O 1
ATOM 663 N N . GLY A 1 90 ? 6.437 -6.036 -3.426 1.00 94.75 90 GLY A N 1
ATOM 664 C CA . GLY A 1 90 ? 5.436 -4.985 -3.596 1.00 94.75 90 GLY A CA 1
ATOM 665 C C . GLY A 1 90 ? 6.044 -3.614 -3.878 1.00 94.75 90 GLY A C 1
ATOM 666 O O . GLY A 1 90 ? 7.242 -3.386 -3.687 1.00 94.75 90 GLY A O 1
ATOM 667 N N . ALA A 1 91 ? 5.197 -2.696 -4.328 1.00 95.62 91 ALA A N 1
ATOM 668 C CA . ALA A 1 91 ? 5.500 -1.284 -4.450 1.00 95.62 91 ALA A CA 1
ATOM 669 C C . ALA A 1 91 ? 5.817 -0.678 -3.080 1.00 95.62 91 ALA A C 1
ATOM 671 O O . ALA A 1 91 ? 5.348 -1.131 -2.036 1.00 95.62 91 ALA A O 1
ATOM 672 N N . GLY A 1 92 ? 6.625 0.372 -3.092 1.00 94.94 92 GLY A N 1
ATOM 673 C CA . GLY A 1 92 ? 6.983 1.113 -1.897 1.00 94.94 92 GLY A CA 1
ATOM 674 C C . GLY A 1 92 ? 7.539 2.474 -2.270 1.00 94.94 92 GLY A C 1
ATOM 675 O O . GLY A 1 92 ? 7.963 2.687 -3.405 1.00 94.94 92 GLY A O 1
ATOM 676 N N . VAL A 1 93 ? 7.546 3.380 -1.298 1.00 95.88 93 VAL A N 1
ATOM 677 C CA . VAL A 1 93 ? 8.065 4.740 -1.450 1.00 95.88 93 VAL A CA 1
ATOM 678 C C . VAL A 1 93 ? 9.147 4.975 -0.407 1.00 95.88 93 VAL A C 1
ATOM 680 O O . VAL A 1 93 ? 8.945 4.689 0.773 1.00 95.88 93 VAL A O 1
ATOM 683 N N . PHE A 1 94 ? 10.288 5.518 -0.826 1.00 95.31 94 PHE A N 1
ATOM 684 C CA . PHE A 1 94 ? 11.284 6.045 0.102 1.00 95.31 94 PHE A CA 1
ATOM 685 C C . PHE A 1 94 ? 10.908 7.473 0.528 1.00 95.31 94 PHE A C 1
ATOM 687 O O . PHE A 1 94 ? 10.953 8.403 -0.276 1.00 95.31 94 PHE A O 1
ATOM 694 N N . ALA A 1 95 ? 10.546 7.655 1.799 1.00 94.19 95 ALA A N 1
ATOM 695 C CA . ALA A 1 95 ? 10.065 8.941 2.317 1.00 94.19 95 ALA A CA 1
ATOM 696 C C . ALA A 1 95 ? 11.183 9.951 2.656 1.00 94.19 95 ALA A C 1
ATOM 698 O O . ALA A 1 95 ? 10.912 11.141 2.808 1.00 94.19 95 ALA A O 1
ATOM 699 N N . GLY A 1 96 ? 12.440 9.505 2.775 1.00 92.94 96 GLY A N 1
ATOM 700 C CA . GLY A 1 96 ? 13.538 10.365 3.224 1.00 92.94 96 GLY A CA 1
ATOM 701 C C . GLY A 1 96 ? 13.294 10.923 4.631 1.00 92.94 96 GLY A C 1
ATOM 702 O O . GLY A 1 96 ? 12.967 10.174 5.546 1.00 92.94 96 GLY A O 1
ATOM 703 N N . ASP A 1 97 ? 13.440 12.237 4.788 1.00 93.00 97 ASP A N 1
ATOM 704 C CA . ASP A 1 97 ? 13.156 12.997 6.016 1.00 93.00 97 ASP A CA 1
ATOM 705 C C . ASP A 1 97 ? 11.687 13.462 6.127 1.00 93.00 97 ASP A C 1
ATOM 707 O O . ASP A 1 97 ? 11.348 14.258 7.002 1.00 93.00 97 ASP A O 1
ATOM 711 N N . GLY A 1 98 ? 10.816 12.987 5.231 1.00 91.31 98 GLY A N 1
ATOM 712 C CA . GLY A 1 98 ? 9.414 13.393 5.125 1.00 91.31 98 GLY A CA 1
ATOM 713 C C . GLY A 1 98 ? 9.149 14.498 4.095 1.00 91.31 98 GLY A C 1
ATOM 714 O O . GLY A 1 98 ? 7.987 14.760 3.790 1.00 91.31 98 GLY A O 1
ATOM 715 N N . SER A 1 99 ? 10.184 15.120 3.516 1.00 90.69 99 SER A N 1
ATOM 716 C CA . SER A 1 99 ? 10.019 16.133 2.458 1.00 90.69 99 SER A CA 1
ATOM 717 C C . SER A 1 99 ? 9.893 15.537 1.050 1.00 90.69 99 SER A C 1
ATOM 719 O O . SER A 1 99 ? 9.292 16.148 0.161 1.00 90.69 99 SER A O 1
ATOM 721 N N . ARG A 1 100 ? 10.440 14.334 0.828 1.00 94.62 100 ARG A N 1
ATOM 722 C CA . ARG A 1 100 ? 10.476 13.685 -0.488 1.00 94.62 100 ARG A CA 1
ATOM 723 C C . ARG A 1 100 ? 9.096 13.154 -0.873 1.00 94.62 100 ARG A C 1
ATOM 725 O O . ARG A 1 100 ? 8.503 12.351 -0.159 1.00 94.62 100 ARG A O 1
ATOM 732 N N . GLN A 1 101 ? 8.629 13.548 -2.053 1.00 94.88 101 GLN A N 1
ATOM 733 C CA . GLN A 1 101 ? 7.428 12.981 -2.664 1.00 94.88 101 GLN A CA 1
ATOM 734 C C . GLN A 1 101 ? 7.746 11.687 -3.432 1.00 94.88 101 GLN A C 1
ATOM 736 O O . GLN A 1 101 ? 8.890 11.507 -3.865 1.00 94.88 101 GLN A O 1
ATOM 741 N N . PRO A 1 102 ? 6.757 10.791 -3.626 1.00 95.56 102 PRO A N 1
ATOM 742 C CA . PRO A 1 102 ? 6.922 9.618 -4.478 1.00 95.56 102 PRO A CA 1
ATOM 743 C C . PRO A 1 102 ? 7.440 10.002 -5.870 1.00 95.56 102 PRO A C 1
ATOM 745 O O . PRO A 1 102 ? 6.912 10.920 -6.499 1.00 95.56 102 PRO A O 1
ATOM 748 N N . SER A 1 103 ? 8.460 9.299 -6.363 1.00 94.94 103 SER A N 1
ATOM 749 C CA . SER A 1 103 ? 8.950 9.492 -7.728 1.00 94.94 103 SER A CA 1
ATOM 750 C C . SER A 1 103 ? 8.000 8.872 -8.751 1.00 94.94 103 SER A C 1
ATOM 752 O O . SER A 1 103 ? 7.197 7.994 -8.430 1.00 94.94 103 SER A O 1
ATOM 754 N N . GLU A 1 104 ? 8.134 9.271 -10.016 1.00 94.38 104 GLU A N 1
ATOM 755 C CA . GLU A 1 104 ? 7.343 8.707 -11.117 1.00 94.38 104 GLU A CA 1
ATOM 756 C C . GLU A 1 104 ? 7.462 7.178 -11.195 1.00 94.38 10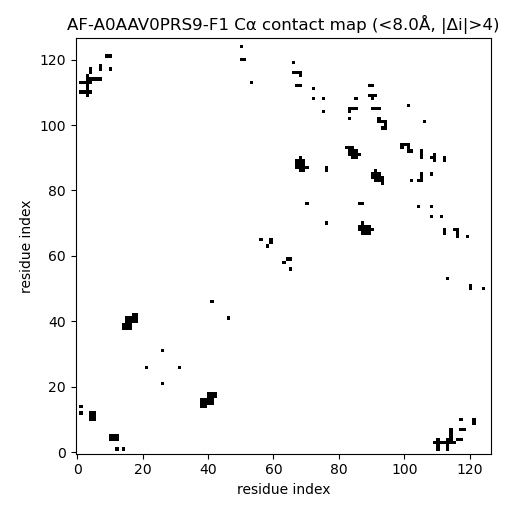4 GLU A C 1
ATOM 758 O O . GLU A 1 104 ? 6.468 6.486 -11.395 1.00 94.38 104 GLU A O 1
ATOM 763 N N . THR A 1 105 ? 8.660 6.631 -10.961 1.00 94.88 105 THR A N 1
ATOM 764 C CA . THR A 1 105 ? 8.890 5.178 -10.958 1.00 94.88 105 THR A CA 1
ATOM 765 C C . THR A 1 105 ? 8.169 4.480 -9.801 1.00 94.88 105 THR A C 1
ATOM 767 O O . THR A 1 105 ? 7.632 3.391 -9.994 1.00 94.88 105 THR A O 1
ATOM 770 N N . GLU A 1 106 ? 8.140 5.081 -8.607 1.00 96.31 106 GLU A N 1
ATOM 771 C CA . GLU A 1 106 ? 7.432 4.519 -7.445 1.00 96.31 106 GLU A CA 1
ATOM 772 C C . GLU A 1 106 ? 5.911 4.552 -7.654 1.00 96.31 106 GLU A C 1
ATOM 774 O O . GLU A 1 106 ? 5.228 3.565 -7.374 1.00 96.31 106 GLU A O 1
ATOM 779 N N . LEU A 1 107 ? 5.389 5.651 -8.210 1.00 96.19 107 LEU A N 1
ATOM 780 C CA . LEU A 1 107 ? 3.972 5.794 -8.558 1.00 96.19 107 LEU A CA 1
ATOM 781 C C . LEU A 1 107 ? 3.553 4.802 -9.648 1.00 96.19 107 LEU A C 1
ATOM 783 O O . LEU A 1 107 ? 2.539 4.122 -9.500 1.00 96.19 107 LEU A O 1
ATOM 787 N N . ALA A 1 108 ? 4.358 4.659 -10.703 1.00 95.69 108 ALA A N 1
ATOM 788 C CA . ALA A 1 108 ? 4.105 3.702 -11.775 1.00 95.69 108 ALA A CA 1
ATOM 789 C C . ALA A 1 108 ? 4.145 2.247 -11.275 1.00 95.69 108 ALA A C 1
ATOM 791 O O . ALA A 1 108 ? 3.323 1.430 -11.690 1.00 95.69 108 ALA A O 1
ATOM 792 N N . LEU A 1 109 ? 5.055 1.918 -10.349 1.00 96.00 109 LEU A N 1
ATOM 793 C CA . LEU A 1 109 ? 5.098 0.595 -9.723 1.00 96.00 109 LEU A CA 1
ATOM 794 C C . LEU A 1 109 ? 3.849 0.334 -8.862 1.00 96.00 109 LEU A C 1
ATOM 796 O O . LEU A 1 109 ? 3.309 -0.772 -8.903 1.00 96.00 109 LEU A O 1
ATOM 800 N N . ALA A 1 110 ? 3.368 1.333 -8.116 1.00 96.25 110 ALA A N 1
ATOM 801 C CA . ALA A 1 110 ? 2.138 1.225 -7.331 1.00 96.25 110 ALA A CA 1
ATOM 802 C C . ALA A 1 110 ? 0.896 1.033 -8.219 1.00 96.25 110 ALA A C 1
ATOM 804 O O . ALA A 1 110 ? 0.052 0.183 -7.929 1.00 96.25 110 ALA A O 1
ATOM 805 N N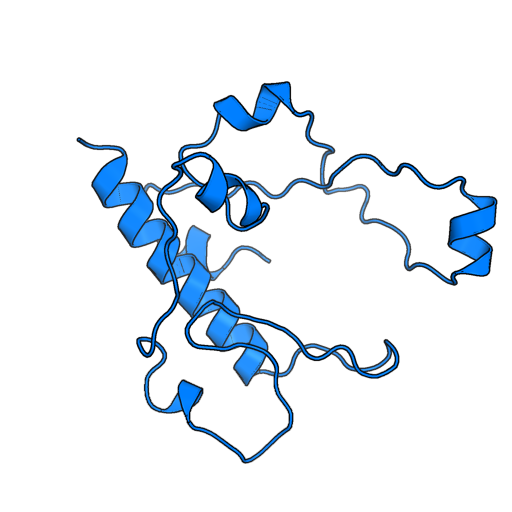 . GLU A 1 111 ? 0.804 1.765 -9.331 1.00 96.69 111 GLU A N 1
ATOM 806 C CA . GLU A 1 111 ? -0.268 1.595 -10.315 1.00 96.69 111 GLU A CA 1
ATOM 807 C C . GLU A 1 111 ? -0.235 0.197 -10.948 1.00 96.69 111 GLU A C 1
ATOM 809 O O . GLU A 1 111 ? -1.255 -0.497 -10.994 1.00 96.69 111 GLU A O 1
ATOM 814 N N . HIS A 1 112 ? 0.951 -0.259 -11.358 1.00 96.75 112 HIS A N 1
ATOM 815 C CA . HIS A 1 112 ? 1.149 -1.599 -11.909 1.00 96.75 112 HIS A CA 1
ATOM 816 C C . HIS A 1 112 ? 0.757 -2.692 -10.909 1.00 96.75 112 HIS A C 1
ATOM 818 O O . HIS A 1 112 ? 0.027 -3.618 -11.270 1.00 96.75 112 HIS A O 1
ATOM 824 N N . GLN A 1 113 ? 1.185 -2.579 -9.647 1.00 96.50 113 GLN A N 1
ATOM 825 C CA . GLN A 1 113 ? 0.804 -3.528 -8.600 1.00 96.50 113 GLN A CA 1
ATOM 826 C C . GLN A 1 113 ? -0.712 -3.551 -8.386 1.00 96.50 113 GLN A C 1
ATOM 828 O O . GLN A 1 113 ? -1.284 -4.638 -8.313 1.00 96.50 113 GLN A 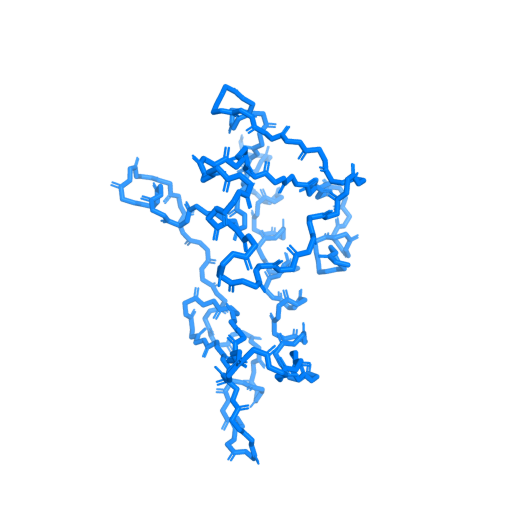O 1
ATOM 833 N N . GLY A 1 114 ? -1.364 -2.385 -8.313 1.00 95.94 114 GLY A N 1
ATOM 834 C CA . GLY A 1 114 ? -2.816 -2.297 -8.143 1.00 95.94 114 GLY A CA 1
ATOM 835 C C . GLY A 1 114 ? -3.563 -3.040 -9.250 1.00 95.94 114 GLY A C 1
ATOM 836 O O . GLY A 1 114 ? -4.408 -3.889 -8.967 1.00 95.94 114 GLY A O 1
ATOM 837 N N . LYS A 1 115 ? -3.179 -2.808 -10.510 1.00 96.56 115 LYS A N 1
ATOM 838 C CA . LYS A 1 115 ? -3.774 -3.488 -11.670 1.00 96.56 115 LYS A CA 1
ATOM 839 C C . LYS A 1 115 ? -3.535 -4.997 -11.651 1.00 96.56 115 LYS A C 1
ATOM 841 O O . LYS A 1 115 ? -4.442 -5.786 -11.934 1.00 96.56 115 LYS A O 1
ATOM 846 N N . TYR A 1 116 ? -2.310 -5.405 -11.325 1.00 95.88 116 TYR A N 1
ATOM 847 C CA . TYR A 1 116 ? -1.923 -6.811 -11.262 1.00 95.88 116 TYR A CA 1
ATOM 848 C C . TYR A 1 116 ? -2.707 -7.564 -10.182 1.00 95.88 116 TYR A C 1
ATOM 850 O O . TYR A 1 116 ? -3.312 -8.600 -10.464 1.00 95.88 116 TYR A O 1
ATOM 858 N N . MET A 1 117 ? -2.766 -7.004 -8.972 1.00 94.75 117 MET A N 1
ATOM 859 C CA . MET A 1 117 ? -3.520 -7.572 -7.858 1.00 94.75 117 MET A CA 1
ATOM 860 C C . MET A 1 117 ? -5.014 -7.662 -8.182 1.00 94.75 117 MET A C 1
ATOM 862 O O . MET A 1 117 ? -5.595 -8.734 -8.032 1.00 94.75 117 MET A O 1
ATOM 866 N N . ALA A 1 118 ? -5.621 -6.585 -8.684 1.00 95.56 118 ALA A N 1
ATOM 867 C CA . ALA A 1 118 ? -7.039 -6.553 -9.042 1.00 95.56 118 ALA A CA 1
ATOM 868 C C . ALA A 1 118 ? -7.406 -7.613 -10.092 1.00 95.56 118 ALA A C 1
ATOM 870 O O . ALA A 1 118 ? -8.423 -8.294 -9.973 1.00 95.56 118 ALA A O 1
ATOM 871 N N . THR A 1 119 ? -6.537 -7.823 -11.085 1.00 95.56 119 THR A N 1
ATOM 872 C CA . THR A 1 119 ? -6.721 -8.875 -12.097 1.00 95.56 119 THR A CA 1
ATOM 873 C C . THR A 1 119 ? -6.726 -10.275 -11.477 1.00 95.56 119 THR A C 1
ATOM 875 O O . THR A 1 119 ? -7.475 -11.142 -11.927 1.00 95.56 119 THR A O 1
ATOM 878 N N . ILE A 1 120 ? -5.899 -10.516 -10.456 1.00 95.06 120 ILE A N 1
ATOM 879 C CA . ILE A 1 120 ? -5.850 -11.801 -9.745 1.00 95.06 120 ILE A CA 1
ATOM 880 C C . ILE A 1 120 ? -7.085 -11.976 -8.863 1.00 95.06 120 ILE A C 1
ATOM 882 O O . ILE A 1 120 ? -7.731 -13.016 -8.958 1.00 95.06 120 ILE A O 1
ATOM 886 N N . VAL A 1 121 ? -7.453 -10.960 -8.077 1.00 94.25 121 VAL A N 1
ATOM 887 C CA . VAL A 1 121 ? -8.659 -10.988 -7.231 1.00 94.25 121 VAL A CA 1
ATOM 888 C C . VAL A 1 121 ? -9.897 -11.287 -8.076 1.00 94.25 121 VAL A C 1
ATOM 890 O 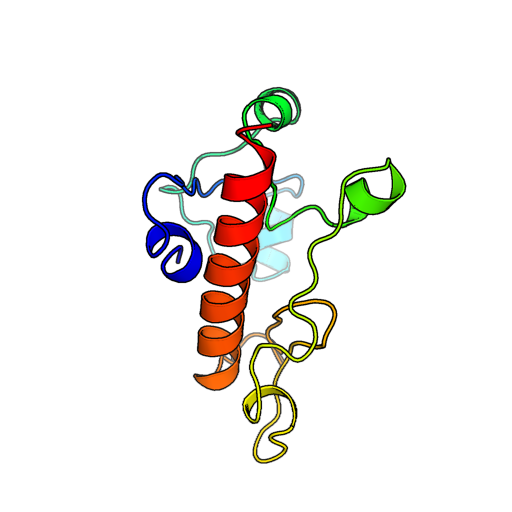O . VAL A 1 121 ? -10.627 -12.220 -7.759 1.00 94.25 121 VAL A O 1
ATOM 893 N N . LYS A 1 122 ? -10.069 -10.613 -9.222 1.00 95.12 122 LYS A N 1
ATOM 894 C CA . LYS A 1 122 ? -11.175 -10.879 -10.160 1.00 95.12 122 LYS A CA 1
ATOM 895 C C . LYS A 1 122 ? -11.252 -12.344 -10.594 1.00 95.12 122 LYS A C 1
ATOM 897 O O . LYS A 1 122 ? -12.336 -12.891 -10.740 1.00 95.12 122 LYS A O 1
ATOM 902 N N . ARG A 1 123 ? -10.109 -12.996 -10.826 1.00 94.00 123 ARG A N 1
ATOM 903 C CA . ARG A 1 123 ? -10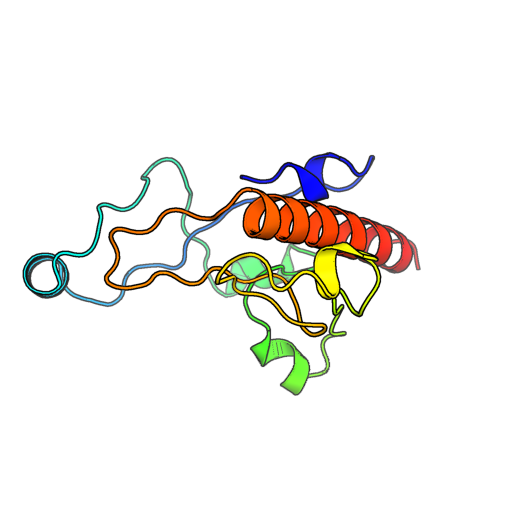.077 -14.415 -11.223 1.00 94.00 123 ARG A CA 1
ATOM 904 C C . ARG A 1 123 ? -10.451 -15.355 -10.080 1.00 94.00 123 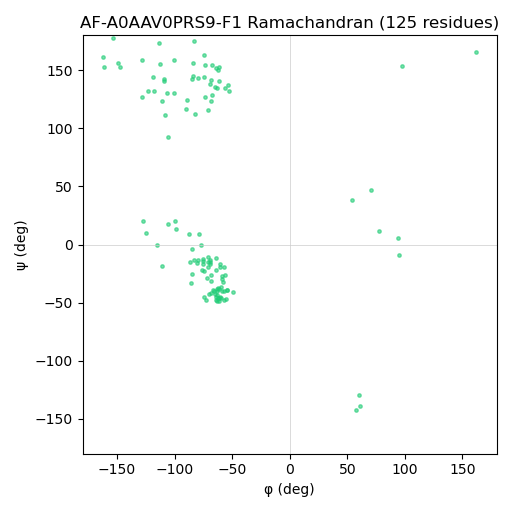ARG A C 1
ATOM 906 O O . ARG A 1 123 ? -10.957 -16.434 -10.358 1.00 94.00 123 ARG A O 1
ATOM 913 N N . LEU A 1 124 ? -10.183 -14.965 -8.836 1.00 92.06 124 LEU A N 1
ATOM 914 C CA . LEU A 1 124 ? -10.474 -15.767 -7.646 1.00 92.06 124 LEU A CA 1
ATOM 915 C C . LEU A 1 124 ? -11.910 -15.572 -7.143 1.00 92.06 124 LEU A C 1
ATOM 917 O O . LEU A 1 124 ? -12.505 -16.527 -6.665 1.00 92.06 124 LEU A O 1
ATOM 921 N N . ALA A 1 125 ? -12.482 -14.375 -7.295 1.00 85.56 125 ALA A N 1
ATOM 922 C CA . ALA A 1 125 ? -13.842 -14.051 -6.851 1.00 85.56 125 ALA A CA 1
ATOM 923 C C . ALA A 1 125 ? -14.955 -14.751 -7.663 1.00 85.56 125 ALA A C 1
ATOM 925 O O . ALA A 1 125 ? -16.112 -14.759 -7.254 1.00 85.56 125 ALA A O 1
ATOM 926 N N . HIS A 1 126 ? -14.621 -15.337 -8.816 1.00 64.31 126 HIS A N 1
ATOM 927 C CA . HIS A 1 126 ? -15.551 -16.085 -9.673 1.00 64.31 126 HIS A CA 1
ATOM 928 C C . HIS A 1 126 ? -15.358 -17.613 -9.608 1.00 64.31 126 HIS A C 1
ATOM 930 O O . HIS A 1 126 ? -15.791 -18.312 -10.527 1.00 64.31 126 HIS A O 1
ATOM 936 N N . ALA A 1 127 ? -14.677 -18.120 -8.575 1.00 50.50 127 ALA A N 1
ATOM 937 C CA . ALA A 1 127 ? -14.483 -19.553 -8.336 1.00 50.50 127 ALA A CA 1
ATOM 938 C C . ALA A 1 127 ? -15.621 -20.175 -7.513 1.00 50.50 127 ALA A C 1
ATOM 940 O O . ALA A 1 127 ? -16.159 -19.483 -6.621 1.00 50.50 127 ALA A O 1
#

Organism: NCBI:txid586396

Nearest PDB structures (foldseek):
  3b6i-assembly1_A  TM=8.842E-01  e=7.190E-07  Escherichia coli K-12
  7q6m-assembly1_D  TM=8.740E-01  e=6.331E-07  Yersinia pseudotuberculosis
  7q6n-assembly1_A  TM=8.636E-01  e=1.543E-06  Salmonella enterica subsp. enterica serovar Typhimurium
  4laf-assembly1_C  TM=8.050E-01  e=3.276E-05  Pseudomonas sp. WBC-3

Radius of gyration: 16.44 Å; Cα contacts (8 Å, |Δi|>4): 121; chains: 1; bounding box: 36×37×38 Å